Protein AF-A0A8T3Z8G5-F1 (afdb_monomer_lite)

pLDDT: mean 70.5, std 16.07, range [39.75, 94.12]

Sequence (142 aa):
MDQEATPTKKWDFPSLYMIFLIYLVVLVLSSVYIFWLQGFGSHGFNFDIEGRDQAIDAYDVVLLVATITAFFLVSISLLAFQKHRDIKIFILSIAFFLFALNELLEIFDNFFPREYIFINHARRVFNLLILLSFVLLLIHRK

Secondary structure (DSSP, 8-state):
------------PPPHHHHHHHHHHHHHHHHHHHHHHHHHTTS------SSS--S--HHHHHHHHHHHHHHHHHHHHHHHHHHH--HHHHHHHHHHHHHHHHHHHHHHHHH-GGGHHHHHHHHHHHHHHHHHHHHHHHH---

Structure (mmCIF, N/CA/C/O backbone):
data_AF-A0A8T3Z8G5-F1
#
_entry.id   AF-A0A8T3Z8G5-F1
#
loop_
_atom_site.group_PDB
_atom_site.id
_atom_site.type_symbol
_atom_site.label_atom_id
_atom_site.label_alt_id
_atom_site.label_comp_id
_atom_site.label_asym_id
_atom_site.label_entity_id
_atom_site.label_seq_id
_atom_site.pdbx_PDB_ins_code
_atom_site.Cartn_x
_atom_site.Cartn_y
_atom_site.Cartn_z
_atom_site.occupancy
_atom_site.B_iso_or_equiv
_atom_site.auth_seq_id
_atom_site.auth_comp_id
_atom_site.auth_asym_id
_atom_site.auth_atom_id
_atom_site.pdbx_PDB_model_num
ATOM 1 N N . MET A 1 1 ? -53.791 0.271 13.376 1.00 57.28 1 MET A N 1
ATOM 2 C CA . MET A 1 1 ? -52.928 0.691 12.250 1.00 57.28 1 MET A CA 1
ATOM 3 C C . MET A 1 1 ? -51.562 0.156 12.595 1.00 57.28 1 MET A C 1
ATOM 5 O O . MET A 1 1 ? -50.810 0.827 13.290 1.00 57.28 1 MET A O 1
ATOM 9 N N . ASP A 1 2 ? -51.317 -1.091 12.213 1.00 54.91 2 ASP A N 1
ATOM 10 C CA . ASP A 1 2 ? -50.133 -1.828 12.637 1.00 54.91 2 ASP A CA 1
ATOM 11 C C . ASP A 1 2 ? -49.068 -1.640 11.562 1.00 54.91 2 ASP A C 1
ATOM 13 O O . ASP A 1 2 ? -49.265 -1.998 10.402 1.00 54.91 2 ASP A O 1
ATOM 17 N N . GLN A 1 3 ? -47.980 -0.965 11.929 1.00 61.06 3 GLN A N 1
ATOM 18 C CA . GLN A 1 3 ? -46.846 -0.745 11.043 1.00 61.06 3 GLN A CA 1
ATOM 19 C C . GLN A 1 3 ? -46.019 -2.032 10.981 1.00 61.06 3 GLN A C 1
ATOM 21 O O . GLN A 1 3 ? -45.350 -2.398 11.948 1.00 61.06 3 GLN A O 1
ATOM 26 N N . GLU A 1 4 ? -46.075 -2.714 9.836 1.00 60.97 4 GLU A N 1
ATOM 27 C CA . GLU A 1 4 ? -45.160 -3.798 9.485 1.00 60.97 4 GLU A CA 1
ATOM 28 C C . GLU A 1 4 ? -43.716 -3.279 9.497 1.00 60.97 4 GLU A C 1
ATOM 30 O O . GLU A 1 4 ? -43.311 -2.449 8.681 1.00 60.97 4 GLU A O 1
ATOM 35 N N . ALA A 1 5 ? -42.926 -3.768 10.451 1.00 66.81 5 ALA A N 1
ATOM 36 C CA . ALA A 1 5 ? -41.500 -3.502 10.513 1.00 66.81 5 ALA A CA 1
ATOM 37 C C . ALA A 1 5 ? -40.786 -4.246 9.373 1.00 66.81 5 ALA A C 1
ATOM 39 O O . ALA A 1 5 ? -40.704 -5.474 9.362 1.00 66.81 5 ALA A O 1
ATOM 40 N N . THR A 1 6 ? -40.242 -3.501 8.413 1.00 68.56 6 THR A N 1
ATOM 41 C CA . THR A 1 6 ? -39.414 -4.050 7.331 1.00 68.56 6 THR A CA 1
ATOM 42 C C . THR A 1 6 ? -38.112 -4.652 7.880 1.00 68.56 6 THR A C 1
ATOM 44 O O . THR A 1 6 ? -37.423 -3.980 8.656 1.00 68.56 6 THR A O 1
ATOM 47 N N . PRO A 1 7 ? -37.715 -5.870 7.464 1.00 66.56 7 PRO A N 1
ATOM 48 C CA . PRO A 1 7 ? -36.503 -6.513 7.955 1.00 66.56 7 PRO A CA 1
ATOM 49 C C . PRO A 1 7 ? -35.257 -5.774 7.458 1.00 66.56 7 PRO A C 1
ATOM 51 O O . PRO A 1 7 ? -35.031 -5.602 6.259 1.00 66.56 7 PRO A O 1
ATOM 54 N N . THR A 1 8 ? -34.415 -5.347 8.397 1.00 66.62 8 THR A N 1
ATOM 55 C CA . THR A 1 8 ? -33.110 -4.763 8.101 1.00 66.62 8 THR A CA 1
ATOM 56 C C . THR A 1 8 ? -32.209 -5.845 7.508 1.00 66.62 8 THR A C 1
ATOM 58 O O . THR A 1 8 ? -31.859 -6.828 8.161 1.00 66.62 8 THR A O 1
ATOM 61 N N . LYS A 1 9 ? -31.856 -5.689 6.227 1.00 60.72 9 LYS A N 1
ATOM 62 C CA . LYS A 1 9 ? -30.960 -6.595 5.499 1.00 60.72 9 LYS A CA 1
ATOM 63 C C . LYS A 1 9 ? -29.615 -6.655 6.229 1.00 60.72 9 LYS A C 1
ATOM 65 O O . LYS A 1 9 ? -28.813 -5.724 6.149 1.00 60.72 9 LYS A O 1
ATOM 70 N N . LYS A 1 10 ? -29.393 -7.735 6.981 1.00 51.78 10 LYS A N 1
ATOM 71 C CA . LYS A 1 10 ? -28.137 -8.011 7.679 1.00 51.78 10 LYS A CA 1
ATOM 72 C C . LYS A 1 10 ? -27.066 -8.212 6.611 1.00 51.78 10 LYS A C 1
ATOM 74 O O . LYS A 1 10 ? -27.120 -9.159 5.835 1.00 51.78 10 LYS A O 1
ATOM 79 N N . TRP A 1 11 ? -26.146 -7.261 6.511 1.00 51.22 11 TRP A N 1
ATOM 80 C CA . TRP A 1 11 ? -24.972 -7.400 5.661 1.00 51.22 11 TRP A CA 1
ATOM 81 C C . TRP A 1 11 ? -24.061 -8.445 6.296 1.00 51.22 11 TRP A C 1
ATOM 83 O O . TRP A 1 11 ? -23.329 -8.124 7.239 1.00 51.22 11 TRP A O 1
ATOM 93 N N . ASP A 1 12 ? -24.154 -9.681 5.807 1.00 62.31 12 ASP A N 1
ATOM 94 C CA . ASP A 1 12 ? -23.226 -10.748 6.154 1.00 62.31 12 ASP A CA 1
ATOM 95 C C . ASP A 1 12 ? -21.838 -10.330 5.687 1.00 62.31 12 ASP A C 1
ATOM 97 O O . ASP A 1 12 ? -21.557 -10.173 4.498 1.00 62.31 12 ASP A O 1
ATOM 101 N N . PHE A 1 13 ? -20.981 -10.055 6.662 1.00 50.31 13 PHE A N 1
ATOM 102 C CA . PHE A 1 13 ? -19.584 -9.811 6.383 1.00 50.31 13 PHE A CA 1
ATOM 103 C C . PHE A 1 13 ? -18.969 -11.082 5.790 1.00 50.31 13 PHE A C 1
ATOM 105 O O . PHE A 1 13 ? -19.253 -12.174 6.292 1.00 50.31 13 PHE A O 1
ATOM 112 N N . PRO A 1 14 ? -18.110 -10.964 4.764 1.00 57.47 14 PRO A N 1
ATOM 113 C CA . PRO A 1 14 ? -17.368 -12.109 4.262 1.00 57.47 14 PRO A CA 1
ATOM 114 C C . PRO A 1 14 ? -16.587 -12.739 5.418 1.00 57.47 14 PRO A C 1
ATOM 116 O O . PRO A 1 14 ? -15.952 -12.038 6.211 1.00 57.47 14 PRO A O 1
ATOM 119 N N . SER A 1 15 ? -16.676 -14.064 5.546 1.00 66.44 15 SER A N 1
ATOM 120 C CA . SER A 1 15 ? -15.984 -14.787 6.611 1.00 66.44 15 SER A CA 1
ATOM 121 C C . SER A 1 15 ? -14.473 -14.554 6.505 1.00 66.44 15 SER A C 1
ATOM 123 O O . SER A 1 15 ? -13.938 -14.354 5.414 1.00 66.44 15 SER A O 1
ATOM 125 N N . LEU A 1 16 ? -13.757 -14.593 7.633 1.00 50.47 16 LEU A N 1
ATOM 126 C CA . LEU A 1 16 ? -12.298 -14.410 7.663 1.00 50.47 16 LEU A CA 1
ATOM 127 C C . LEU A 1 16 ? -11.578 -15.388 6.709 1.00 50.47 16 LEU A C 1
ATOM 129 O O . LEU A 1 16 ? -10.600 -15.026 6.060 1.00 50.47 16 LEU A O 1
ATOM 133 N N . TYR A 1 17 ? -12.140 -16.588 6.540 1.00 55.25 17 TYR A N 1
ATOM 134 C CA . TYR A 1 17 ? -11.717 -17.581 5.551 1.00 55.25 17 TYR A CA 1
ATOM 135 C C . TYR A 1 17 ? -11.892 -17.116 4.102 1.00 55.25 17 TYR A C 1
ATOM 137 O O . TYR A 1 17 ? -11.036 -17.392 3.270 1.00 55.25 17 TYR A O 1
ATOM 145 N N . MET A 1 18 ? -12.969 -16.394 3.792 1.00 53.97 18 MET A N 1
ATOM 146 C CA . MET A 1 18 ? -13.223 -15.837 2.463 1.00 53.97 18 MET A CA 1
ATOM 147 C C . MET A 1 18 ? -12.207 -14.743 2.122 1.00 53.97 18 MET A C 1
ATOM 149 O O . MET A 1 18 ? -11.686 -14.714 1.013 1.00 53.97 18 MET A O 1
ATOM 153 N N . ILE A 1 19 ? -11.867 -13.893 3.096 1.00 51.09 19 ILE A N 1
ATOM 154 C CA . ILE A 1 19 ? -10.820 -12.874 2.944 1.00 51.09 19 ILE A CA 1
ATOM 155 C C . ILE A 1 19 ? -9.466 -13.552 2.697 1.00 51.09 19 ILE A C 1
ATOM 157 O O . ILE A 1 19 ? -8.788 -13.223 1.729 1.00 51.09 19 ILE A O 1
ATOM 161 N N . PHE A 1 20 ? -9.099 -14.544 3.514 1.00 52.28 20 PHE A N 1
ATOM 162 C CA . PHE A 1 20 ? -7.866 -15.316 3.333 1.00 52.28 20 PHE A CA 1
ATOM 163 C C . PHE A 1 20 ? -7.802 -16.019 1.967 1.00 52.28 20 PHE A C 1
ATOM 165 O O . PHE A 1 20 ? -6.764 -16.004 1.312 1.00 52.28 20 PHE A O 1
ATOM 172 N N . LEU A 1 21 ? -8.919 -16.587 1.506 1.00 61.47 21 LEU A N 1
ATOM 173 C CA . LEU A 1 21 ? -9.016 -17.241 0.203 1.00 61.47 21 LEU A CA 1
ATOM 174 C C . LEU A 1 21 ? -8.819 -16.247 -0.946 1.00 61.47 21 LEU A C 1
ATOM 176 O O . LEU A 1 21 ? -8.110 -16.562 -1.895 1.00 61.47 21 LEU A O 1
ATOM 180 N N . ILE A 1 22 ? -9.371 -15.035 -0.839 1.00 57.91 22 ILE A N 1
ATOM 181 C CA . ILE A 1 22 ? -9.132 -13.961 -1.813 1.00 57.91 22 ILE A CA 1
ATOM 182 C C . ILE A 1 22 ? -7.638 -13.612 -1.864 1.00 57.91 22 ILE A C 1
ATOM 184 O O . ILE A 1 22 ? -7.074 -13.557 -2.954 1.00 57.91 22 ILE A O 1
ATOM 188 N N . TYR A 1 23 ? -6.973 -13.456 -0.712 1.00 48.81 23 TYR A N 1
ATOM 189 C CA . TYR A 1 23 ? -5.524 -13.214 -0.671 1.00 48.81 23 TYR A CA 1
ATOM 190 C C . TYR A 1 23 ? -4.727 -14.342 -1.317 1.00 48.81 23 TYR A C 1
ATOM 192 O O . TYR A 1 23 ? -3.830 -14.076 -2.112 1.00 48.81 23 TYR A O 1
ATOM 200 N N . LEU A 1 24 ? -5.066 -15.592 -1.006 1.00 57.50 24 LEU A N 1
ATOM 201 C CA . LEU A 1 24 ? -4.382 -16.760 -1.548 1.00 57.50 24 LEU A CA 1
ATOM 202 C C . LEU A 1 24 ? -4.553 -16.861 -3.070 1.00 57.50 24 LEU A C 1
ATOM 204 O O . LEU A 1 24 ? -3.584 -17.126 -3.774 1.00 57.50 24 LEU A O 1
ATOM 208 N N . VAL A 1 25 ? -5.754 -16.583 -3.586 1.00 67.94 25 VAL A N 1
ATOM 209 C CA . VAL A 1 25 ? -6.029 -16.539 -5.030 1.00 67.94 25 VAL A CA 1
ATOM 210 C C . VAL A 1 25 ? -5.201 -15.451 -5.708 1.00 67.94 25 VAL A C 1
ATOM 212 O O . VAL A 1 25 ? -4.568 -15.724 -6.724 1.00 67.94 25 VAL A O 1
ATOM 215 N N . VAL A 1 26 ? -5.147 -14.244 -5.140 1.00 56.78 26 VAL A N 1
ATOM 216 C CA . VAL A 1 26 ? -4.337 -13.145 -5.690 1.00 56.78 26 VAL A CA 1
ATOM 217 C C . VAL A 1 26 ? -2.849 -13.506 -5.695 1.00 56.78 26 VAL A C 1
ATOM 219 O O . VAL A 1 26 ? -2.171 -13.274 -6.692 1.00 56.78 26 VAL A O 1
ATOM 222 N N . LEU A 1 27 ? -2.343 -14.126 -4.626 1.00 48.44 27 LEU A N 1
ATOM 223 C CA . LEU A 1 27 ? -0.945 -14.556 -4.528 1.00 48.44 27 LEU A CA 1
ATOM 224 C C . LEU A 1 27 ? -0.602 -15.603 -5.594 1.00 48.44 27 LEU A C 1
ATOM 226 O O . LEU A 1 27 ? 0.396 -15.464 -6.297 1.00 48.44 27 LEU A O 1
ATOM 230 N N . VAL A 1 28 ? -1.461 -16.612 -5.762 1.00 67.62 28 VAL A N 1
ATOM 231 C CA . VAL A 1 28 ? -1.284 -17.665 -6.770 1.00 67.62 28 VAL A CA 1
ATOM 232 C C . VAL A 1 28 ? -1.358 -17.094 -8.183 1.00 67.62 28 VAL A C 1
ATOM 234 O O . VAL A 1 28 ? -0.509 -17.427 -9.004 1.00 67.62 28 VAL A O 1
ATOM 237 N N . LEU A 1 29 ? -2.319 -16.212 -8.476 1.00 58.38 29 LEU A N 1
ATOM 238 C CA . LEU A 1 29 ? -2.435 -15.573 -9.791 1.00 58.38 29 LEU A CA 1
ATOM 239 C C . LEU A 1 29 ? -1.201 -14.728 -10.119 1.00 58.38 29 LEU A C 1
ATOM 241 O O . LEU A 1 29 ? -0.672 -14.836 -11.223 1.00 58.38 29 LEU A O 1
ATOM 245 N N . SER A 1 30 ? -0.697 -13.960 -9.151 1.00 47.59 30 SER A N 1
ATOM 246 C CA . SER A 1 30 ? 0.539 -13.188 -9.303 1.00 47.59 30 SER A CA 1
ATOM 247 C C . SER A 1 30 ? 1.751 -14.093 -9.535 1.00 47.59 30 SER A C 1
ATOM 249 O O . SER A 1 30 ? 2.547 -13.830 -10.432 1.00 47.59 30 SER A O 1
ATOM 251 N N . SER A 1 31 ? 1.882 -15.200 -8.797 1.00 51.69 31 SER A N 1
ATOM 252 C CA . SER A 1 31 ? 2.963 -16.170 -9.015 1.00 51.69 31 SER A CA 1
ATOM 253 C C . SER A 1 31 ? 2.876 -16.849 -10.383 1.00 51.69 31 SER A C 1
ATOM 255 O O . SER A 1 31 ? 3.888 -16.945 -11.072 1.00 51.69 31 SER A O 1
ATOM 257 N N . VAL A 1 32 ? 1.686 -17.287 -10.808 1.00 67.44 32 VAL A N 1
ATOM 258 C CA . VAL A 1 32 ? 1.467 -17.890 -12.135 1.00 67.44 32 VAL A CA 1
ATOM 259 C C . VAL A 1 32 ? 1.811 -16.896 -13.238 1.00 67.44 32 VAL A C 1
ATOM 261 O O . VAL A 1 32 ? 2.478 -17.264 -14.199 1.00 67.44 32 VAL A O 1
ATOM 264 N N . TYR A 1 33 ? 1.414 -15.635 -13.082 1.00 58.81 33 TYR A N 1
ATOM 265 C CA . TYR A 1 33 ? 1.733 -14.572 -14.026 1.00 58.81 33 TYR A CA 1
ATOM 266 C C . TYR A 1 33 ? 3.248 -14.333 -14.143 1.00 58.81 33 TYR A C 1
ATOM 268 O O . TYR A 1 33 ? 3.771 -14.289 -15.255 1.00 58.81 33 TYR A O 1
ATOM 276 N N . ILE A 1 34 ? 3.974 -14.271 -13.019 1.00 53.41 34 ILE A N 1
ATOM 277 C CA . ILE A 1 34 ? 5.442 -14.129 -13.004 1.00 53.41 34 ILE A CA 1
ATOM 278 C C . ILE A 1 34 ? 6.118 -15.323 -13.693 1.00 53.41 34 ILE A C 1
ATOM 280 O O . ILE A 1 34 ? 6.997 -15.135 -14.533 1.00 53.41 34 ILE A O 1
ATOM 284 N N . PHE A 1 35 ? 5.684 -16.550 -13.392 1.00 58.38 35 PHE A N 1
ATOM 285 C CA . PHE A 1 35 ? 6.206 -17.759 -14.037 1.00 58.38 35 PHE A CA 1
ATOM 286 C C . PHE A 1 35 ? 5.911 -17.796 -15.540 1.00 58.38 35 PHE A C 1
ATOM 288 O O . PHE A 1 35 ? 6.749 -18.236 -16.324 1.00 58.38 35 PHE A O 1
ATOM 295 N N . TRP A 1 36 ? 4.734 -17.326 -15.954 1.00 60.47 36 TRP A N 1
ATOM 296 C CA . TRP A 1 36 ? 4.347 -17.260 -17.359 1.00 60.47 36 TRP A CA 1
ATOM 297 C C . TRP A 1 36 ? 5.183 -16.225 -18.122 1.00 60.47 36 TRP A C 1
ATOM 299 O O . TRP A 1 36 ? 5.698 -16.530 -19.197 1.00 60.47 36 TRP A O 1
ATOM 309 N N . LEU A 1 37 ? 5.420 -15.048 -17.533 1.00 52.62 37 LEU A N 1
ATOM 310 C CA . LEU A 1 37 ? 6.333 -14.048 -18.092 1.00 52.62 37 LEU A CA 1
ATOM 311 C C . LEU A 1 37 ? 7.766 -14.577 -18.224 1.00 52.62 37 LEU A C 1
ATOM 313 O O . LEU A 1 37 ? 8.386 -14.397 -19.268 1.00 52.62 37 LEU A O 1
ATOM 317 N N . GLN A 1 38 ? 8.281 -15.280 -17.214 1.00 49.94 38 GLN A N 1
ATOM 318 C CA . GLN A 1 38 ? 9.619 -15.882 -17.273 1.00 49.94 38 GLN A CA 1
ATOM 319 C C . GLN A 1 38 ? 9.710 -17.028 -18.295 1.00 49.94 38 GLN A C 1
ATOM 321 O O . GLN A 1 38 ? 10.746 -17.198 -18.933 1.00 49.94 38 GLN A O 1
ATOM 326 N N . GLY A 1 39 ? 8.633 -17.799 -18.477 1.00 47.44 39 GLY A N 1
ATOM 327 C CA . GLY A 1 39 ? 8.584 -18.932 -19.406 1.00 47.44 39 GLY A CA 1
ATOM 328 C C . GLY A 1 39 ? 8.476 -18.540 -20.884 1.00 47.44 39 GLY A C 1
ATOM 329 O O . GLY A 1 39 ? 8.986 -19.263 -21.737 1.00 47.44 39 GLY A O 1
ATOM 330 N N . PHE A 1 40 ? 7.853 -17.399 -21.195 1.00 50.75 40 PHE A N 1
ATOM 331 C CA . PHE A 1 40 ? 7.709 -16.889 -22.568 1.00 50.75 40 PHE A CA 1
ATOM 332 C C . PHE A 1 40 ? 8.674 -15.737 -22.910 1.00 50.75 40 PHE A C 1
ATOM 334 O O . PHE A 1 40 ? 8.891 -15.449 -24.085 1.00 50.75 40 PHE A O 1
ATOM 341 N N . GLY A 1 41 ? 9.308 -15.113 -21.913 1.00 43.16 41 GLY A N 1
ATOM 342 C CA . GLY A 1 41 ? 10.187 -13.947 -22.053 1.00 43.16 41 GLY A CA 1
ATOM 343 C C . GLY A 1 41 ? 11.596 -14.209 -22.600 1.00 43.16 41 GLY A C 1
ATOM 344 O O . GLY A 1 41 ? 12.454 -13.341 -22.477 1.00 43.16 41 GLY A O 1
ATOM 345 N N . SER A 1 42 ? 11.873 -15.361 -23.229 1.00 41.75 42 SER A N 1
ATOM 346 C CA . SER A 1 42 ? 13.185 -15.603 -23.864 1.00 41.75 42 SER A CA 1
ATOM 347 C C . SER A 1 42 ? 13.416 -14.764 -25.135 1.00 41.75 42 SER A C 1
ATOM 349 O O . SER A 1 42 ? 14.489 -14.847 -25.730 1.00 41.75 42 SER A O 1
ATOM 351 N N . HIS A 1 43 ? 12.423 -13.986 -25.571 1.00 44.16 43 HIS A N 1
ATOM 352 C CA . HIS A 1 43 ? 12.536 -13.006 -26.648 1.00 44.16 43 HIS A CA 1
ATOM 353 C C . HIS A 1 43 ? 11.980 -11.682 -26.115 1.00 44.16 43 HIS A C 1
ATOM 355 O O . HIS A 1 43 ? 10.771 -11.464 -26.109 1.00 44.16 43 HIS A O 1
ATOM 361 N N . GLY A 1 44 ? 12.876 -10.854 -25.574 1.00 42.97 44 GLY A N 1
ATOM 362 C CA . GLY A 1 44 ? 12.544 -9.606 -24.892 1.00 42.97 44 GLY A CA 1
ATOM 363 C C . GLY A 1 44 ? 11.660 -8.685 -25.731 1.00 42.97 44 GLY A C 1
ATOM 364 O O . GLY A 1 44 ? 11.960 -8.393 -26.890 1.00 42.97 44 GLY A O 1
ATOM 365 N N . PHE A 1 45 ? 10.576 -8.206 -25.124 1.00 43.06 45 PHE A N 1
ATOM 366 C CA . PHE A 1 45 ? 9.821 -7.067 -25.630 1.00 43.06 45 PHE A CA 1
ATOM 367 C C . PHE A 1 45 ? 10.667 -5.798 -25.444 1.00 43.06 45 PHE A C 1
ATOM 369 O O . PHE A 1 45 ? 10.555 -5.113 -24.432 1.00 43.06 45 PHE A O 1
ATOM 376 N N . ASN A 1 46 ? 11.529 -5.500 -26.419 1.00 40.00 46 ASN A N 1
ATOM 377 C CA . ASN A 1 46 ? 12.153 -4.184 -26.564 1.00 40.00 46 ASN A CA 1
ATOM 378 C C . ASN A 1 46 ? 11.132 -3.235 -27.205 1.00 40.00 46 ASN A C 1
ATOM 380 O O . ASN A 1 46 ? 10.921 -3.272 -28.417 1.00 40.00 46 ASN A O 1
ATOM 384 N N . PHE A 1 47 ? 10.481 -2.407 -26.391 1.00 42.03 47 PHE A N 1
ATOM 385 C CA . PHE A 1 47 ? 9.736 -1.242 -26.864 1.00 42.03 47 PHE A CA 1
ATOM 386 C C . PHE A 1 47 ? 10.613 0.000 -26.674 1.00 42.03 47 PHE A C 1
ATOM 388 O O . PHE A 1 47 ? 10.803 0.428 -25.545 1.00 42.03 47 PHE A O 1
ATOM 395 N N . ASP A 1 48 ? 11.137 0.564 -27.768 1.00 39.75 48 ASP A N 1
ATOM 396 C CA . ASP A 1 48 ? 11.949 1.792 -27.761 1.00 39.75 48 ASP A CA 1
ATOM 397 C C . ASP A 1 48 ? 11.072 3.057 -27.557 1.00 39.75 48 ASP A C 1
ATOM 399 O O . ASP A 1 48 ? 10.494 3.594 -28.503 1.00 39.75 48 ASP A O 1
ATOM 403 N N . ILE A 1 49 ? 10.969 3.545 -26.318 1.00 46.78 49 ILE A N 1
ATOM 404 C CA . ILE A 1 49 ? 10.534 4.882 -25.874 1.00 46.78 49 ILE A CA 1
ATOM 405 C C . ILE A 1 49 ? 11.511 5.424 -24.802 1.00 46.78 49 ILE A C 1
ATOM 407 O O . ILE A 1 49 ? 11.308 5.191 -23.616 1.00 46.78 49 ILE A O 1
ATOM 411 N N . GLU A 1 50 ? 12.556 6.149 -25.227 1.00 44.78 50 GLU A N 1
ATOM 412 C CA . GLU A 1 50 ? 13.621 6.889 -24.488 1.00 44.78 50 GLU A CA 1
ATOM 413 C C . GLU A 1 50 ? 13.426 7.238 -22.972 1.00 44.78 50 GLU A C 1
ATOM 415 O O . GLU A 1 50 ? 13.451 8.397 -22.559 1.00 44.78 50 GLU A O 1
ATOM 420 N N . GLY A 1 51 ? 13.321 6.226 -22.106 1.00 46.03 51 GLY A N 1
ATOM 421 C CA . GLY A 1 51 ? 13.512 6.242 -20.646 1.00 46.03 51 GLY A CA 1
ATOM 422 C C . GLY A 1 51 ? 14.573 5.216 -20.207 1.00 46.03 51 GLY A C 1
ATOM 423 O O . GLY A 1 51 ? 14.966 4.366 -21.000 1.00 46.03 51 GLY A O 1
ATOM 424 N N . ARG A 1 52 ? 15.095 5.312 -18.977 1.00 53.53 52 ARG A N 1
ATOM 425 C CA . ARG A 1 52 ? 16.327 4.622 -18.522 1.00 53.53 52 ARG A CA 1
ATOM 426 C C . ARG A 1 52 ? 16.248 3.082 -18.476 1.00 53.53 52 ARG A C 1
ATOM 428 O O . ARG A 1 52 ? 17.299 2.468 -18.568 1.00 53.53 52 ARG A O 1
ATOM 435 N N . ASP A 1 53 ? 15.048 2.509 -18.424 1.00 53.31 53 ASP A N 1
ATOM 436 C CA . ASP A 1 53 ? 14.726 1.093 -18.635 1.00 53.31 53 ASP A CA 1
ATOM 437 C C . ASP A 1 53 ? 13.325 1.050 -19.279 1.00 53.31 53 ASP A C 1
ATOM 439 O O . ASP A 1 53 ? 12.411 1.721 -18.803 1.00 53.31 53 ASP A O 1
ATOM 443 N N . GLN A 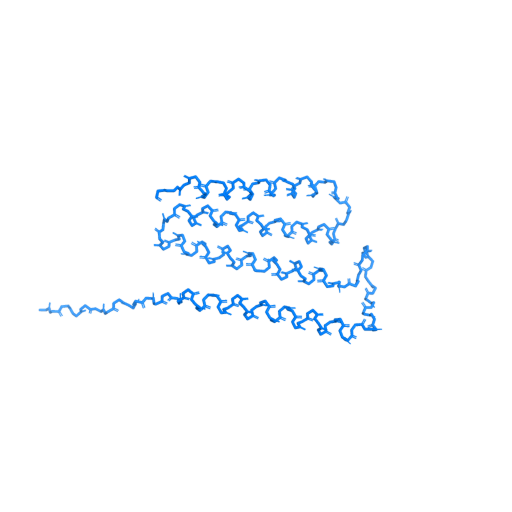1 54 ? 13.153 0.364 -20.414 1.00 49.09 54 GLN A N 1
ATOM 444 C CA . GLN A 1 54 ? 11.884 0.369 -21.182 1.00 49.09 54 GLN A CA 1
ATOM 445 C C . GLN A 1 54 ? 11.312 -1.021 -21.439 1.00 49.09 54 GLN A C 1
ATOM 447 O O . GLN A 1 54 ? 10.269 -1.169 -22.078 1.00 49.09 54 GLN A O 1
ATOM 452 N N . ALA A 1 55 ? 11.980 -2.052 -20.935 1.00 57.44 55 ALA A N 1
ATOM 453 C CA . ALA A 1 55 ? 11.333 -3.333 -20.759 1.00 57.44 55 ALA A CA 1
ATOM 454 C C . ALA A 1 55 ? 10.578 -3.242 -19.432 1.00 57.44 55 ALA A C 1
ATOM 456 O O . ALA A 1 55 ? 11.205 -2.999 -18.406 1.00 57.44 55 ALA A O 1
ATOM 457 N N . ILE A 1 56 ? 9.253 -3.422 -19.459 1.00 61.34 56 ILE A N 1
ATOM 458 C CA . ILE A 1 56 ? 8.488 -3.680 -18.235 1.00 61.34 56 ILE A CA 1
ATOM 459 C C . ILE A 1 56 ? 9.095 -4.942 -17.624 1.00 61.34 56 ILE A C 1
ATOM 461 O O . ILE A 1 56 ? 8.901 -6.040 -18.155 1.00 61.34 56 ILE A O 1
ATOM 465 N N . ASP A 1 57 ? 9.864 -4.779 -16.555 1.00 72.31 57 ASP A N 1
ATOM 466 C CA . ASP A 1 57 ? 10.484 -5.902 -15.869 1.00 72.31 57 ASP A CA 1
ATOM 467 C C . ASP A 1 57 ? 9.465 -6.533 -14.908 1.00 72.31 57 ASP A C 1
ATOM 469 O O . ASP A 1 57 ? 8.460 -5.933 -14.512 1.00 72.31 57 ASP A O 1
ATOM 473 N N . ALA A 1 58 ? 9.718 -7.772 -14.495 1.00 76.12 58 ALA A N 1
ATOM 474 C CA . ALA A 1 58 ? 8.945 -8.447 -13.465 1.00 76.12 58 ALA A CA 1
ATOM 475 C C . ALA A 1 58 ? 8.835 -7.595 -12.187 1.00 76.12 58 ALA A C 1
ATOM 477 O O . ALA A 1 58 ? 7.802 -7.634 -11.516 1.00 76.12 58 ALA A O 1
ATOM 478 N N . TYR A 1 59 ? 9.863 -6.800 -11.877 1.00 78.81 59 TYR A N 1
ATOM 479 C CA . TYR A 1 59 ? 9.850 -5.844 -10.773 1.00 78.81 59 TYR A CA 1
ATOM 480 C C . TYR A 1 59 ? 8.740 -4.790 -10.914 1.00 78.81 59 TYR A C 1
ATOM 482 O O . TYR A 1 59 ? 7.981 -4.595 -9.966 1.00 78.81 59 TYR A O 1
ATOM 490 N N . ASP A 1 60 ? 8.561 -4.195 -12.096 1.00 76.75 60 ASP A N 1
ATOM 491 C CA . ASP A 1 60 ? 7.537 -3.170 -12.340 1.00 76.75 60 ASP A CA 1
ATOM 492 C C . ASP A 1 60 ? 6.127 -3.731 -12.174 1.00 76.75 60 ASP A C 1
ATOM 494 O O . ASP A 1 60 ? 5.236 -3.079 -11.625 1.00 76.75 60 ASP A O 1
ATOM 498 N N . VAL A 1 61 ? 5.917 -4.975 -12.615 1.00 79.94 61 VAL A N 1
ATOM 499 C CA . VAL A 1 61 ? 4.624 -5.642 -12.442 1.00 79.94 61 VAL A CA 1
ATOM 500 C C . VAL A 1 61 ? 4.361 -5.934 -10.969 1.00 79.94 61 VAL A C 1
ATOM 502 O O . VAL A 1 61 ? 3.257 -5.681 -10.485 1.00 79.94 61 VAL A O 1
ATOM 505 N N . VAL A 1 62 ? 5.356 -6.438 -10.235 1.00 83.94 62 VAL A N 1
ATOM 506 C CA . VAL A 1 62 ? 5.225 -6.674 -8.790 1.00 83.94 62 VAL A CA 1
ATOM 507 C C . VAL A 1 62 ? 4.922 -5.368 -8.061 1.00 83.94 62 VAL A C 1
ATOM 509 O O . VAL A 1 62 ? 4.015 -5.347 -7.231 1.00 83.94 62 VAL A O 1
ATOM 512 N N . LEU A 1 63 ? 5.606 -4.280 -8.412 1.00 84.88 63 LEU A N 1
ATOM 513 C CA . LEU A 1 63 ? 5.396 -2.948 -7.852 1.00 84.88 63 LEU A CA 1
ATOM 514 C C . LEU A 1 63 ? 3.970 -2.434 -8.111 1.00 84.88 63 LEU A C 1
ATOM 516 O O . LEU A 1 63 ? 3.288 -1.945 -7.206 1.00 84.88 63 LEU A O 1
ATOM 520 N N . LEU A 1 64 ? 3.466 -2.609 -9.333 1.00 83.50 64 LEU A N 1
ATOM 521 C CA . LEU A 1 64 ? 2.106 -2.224 -9.707 1.00 83.50 64 LEU A CA 1
ATOM 522 C C . LEU A 1 64 ? 1.062 -3.067 -8.951 1.00 83.50 64 LEU A C 1
ATOM 524 O O . LEU A 1 64 ? 0.109 -2.523 -8.387 1.00 83.50 64 LEU A O 1
ATOM 528 N N . VAL A 1 65 ? 1.262 -4.386 -8.857 1.00 84.38 65 VAL A N 1
ATOM 529 C CA . VAL A 1 65 ? 0.385 -5.295 -8.097 1.00 84.38 65 VAL A CA 1
ATOM 530 C C . VAL A 1 65 ? 0.402 -4.971 -6.601 1.00 84.38 65 VAL A C 1
ATOM 532 O O . VAL A 1 65 ? -0.662 -4.944 -5.972 1.00 84.38 65 VAL A O 1
ATOM 535 N N . ALA A 1 66 ? 1.573 -4.691 -6.025 1.00 88.38 66 ALA A N 1
ATOM 536 C CA . ALA A 1 66 ? 1.723 -4.281 -4.631 1.00 88.38 66 ALA A CA 1
ATOM 537 C C . ALA A 1 66 ? 0.969 -2.972 -4.365 1.00 88.38 66 ALA A C 1
ATOM 539 O O . ALA A 1 66 ? 0.193 -2.893 -3.411 1.00 88.38 66 ALA A O 1
ATOM 540 N N . THR A 1 67 ? 1.096 -1.998 -5.269 1.00 87.25 67 THR A N 1
ATOM 541 C CA . THR A 1 67 ? 0.389 -0.713 -5.201 1.00 87.25 67 THR A CA 1
ATOM 542 C C . THR A 1 67 ? -1.130 -0.901 -5.243 1.00 87.25 67 THR A C 1
ATOM 544 O O . THR A 1 67 ? -1.842 -0.394 -4.374 1.00 87.25 67 THR A O 1
ATOM 547 N N . ILE A 1 68 ? -1.652 -1.678 -6.202 1.00 87.12 68 ILE A N 1
ATOM 548 C CA . ILE A 1 68 ? -3.094 -1.976 -6.298 1.00 87.12 68 ILE A CA 1
ATOM 549 C C . ILE A 1 68 ? -3.588 -2.660 -5.020 1.00 87.12 68 ILE A C 1
ATOM 551 O O . ILE A 1 68 ? -4.621 -2.280 -4.462 1.00 87.12 68 ILE A O 1
ATOM 555 N N . THR A 1 69 ? -2.840 -3.650 -4.534 1.00 89.94 69 THR A N 1
ATOM 556 C CA . THR A 1 69 ? -3.182 -4.394 -3.316 1.00 89.94 69 THR A CA 1
ATOM 557 C C . THR A 1 69 ? -3.206 -3.471 -2.098 1.00 89.94 69 THR A C 1
ATOM 559 O O . THR A 1 69 ? -4.121 -3.557 -1.278 1.00 89.94 69 THR A O 1
ATOM 562 N N . ALA A 1 70 ? -2.256 -2.539 -2.003 1.00 90.06 70 ALA A N 1
ATOM 563 C CA . ALA A 1 70 ? -2.202 -1.543 -0.943 1.00 90.06 70 ALA A CA 1
ATOM 564 C C . ALA A 1 70 ? -3.435 -0.625 -0.957 1.00 90.06 70 ALA A C 1
ATOM 566 O O . ALA A 1 70 ? -4.093 -0.470 0.071 1.00 90.06 70 ALA A O 1
ATOM 567 N N . PHE A 1 71 ? -3.828 -0.081 -2.113 1.00 86.94 71 PHE A N 1
ATOM 568 C CA . PHE A 1 71 ? -5.041 0.745 -2.226 1.00 86.94 71 PHE A CA 1
ATOM 569 C C . PHE A 1 71 ? -6.330 -0.030 -1.926 1.00 86.94 71 PHE A C 1
ATOM 571 O O . PHE A 1 71 ? -7.270 0.505 -1.324 1.00 86.94 71 PHE A O 1
ATOM 578 N N . PHE A 1 72 ? -6.381 -1.306 -2.302 1.00 90.75 72 PHE A N 1
ATOM 579 C CA . PHE A 1 72 ? -7.497 -2.178 -1.955 1.00 90.75 72 PHE A CA 1
ATOM 580 C C . PHE A 1 72 ? -7.594 -2.393 -0.436 1.00 90.75 72 PHE A C 1
ATOM 582 O O . PHE A 1 72 ? -8.670 -2.256 0.150 1.00 90.75 72 PHE A O 1
ATOM 589 N N . LEU A 1 73 ? -6.458 -2.628 0.225 1.00 92.44 73 LEU A N 1
ATOM 590 C CA . LEU A 1 73 ? -6.344 -2.720 1.682 1.00 92.44 73 LEU A CA 1
ATOM 591 C C . LEU A 1 73 ? -6.753 -1.425 2.395 1.00 92.44 73 LEU A C 1
ATOM 593 O O . LEU A 1 73 ? -7.481 -1.473 3.392 1.00 92.44 73 LEU A O 1
ATOM 597 N N . VAL A 1 74 ? -6.354 -0.265 1.870 1.00 89.75 74 VAL A N 1
ATOM 598 C CA . VAL A 1 74 ? -6.815 1.049 2.352 1.00 89.75 74 VAL A CA 1
ATOM 599 C C . VAL A 1 74 ? -8.335 1.144 2.274 1.00 89.75 74 VAL A C 1
ATOM 601 O O . VAL A 1 74 ? -8.985 1.521 3.244 1.00 89.75 74 VAL A O 1
ATOM 604 N N . SER A 1 75 ? -8.920 0.744 1.147 1.00 89.12 75 SER A N 1
ATOM 605 C CA . SER A 1 75 ? -10.368 0.813 0.940 1.00 89.12 75 SER A CA 1
ATOM 606 C C . SER A 1 75 ? -11.126 -0.082 1.925 1.00 89.12 75 SER A C 1
ATOM 608 O O . SER A 1 75 ? -12.066 0.372 2.578 1.00 89.12 75 SER A O 1
ATOM 610 N N . ILE A 1 76 ? -10.690 -1.335 2.100 1.00 92.44 76 ILE A N 1
ATOM 611 C CA . ILE A 1 76 ? -11.305 -2.268 3.057 1.00 92.44 76 ILE A CA 1
ATOM 612 C C . ILE A 1 76 ? -11.169 -1.756 4.491 1.00 92.44 76 ILE A C 1
ATOM 614 O O . ILE A 1 76 ? -12.139 -1.784 5.250 1.00 92.44 76 ILE A O 1
ATOM 618 N N . 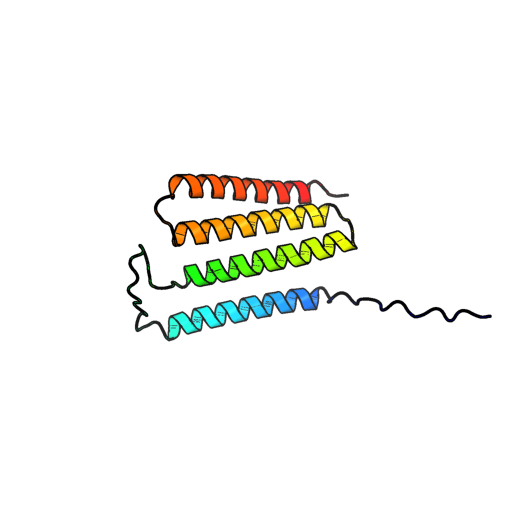SER A 1 77 ? -9.980 -1.291 4.876 1.00 90.31 77 SER A N 1
ATOM 619 C CA . SER A 1 77 ? -9.735 -0.803 6.236 1.00 90.31 77 SER A CA 1
ATOM 620 C C . SER A 1 77 ? -10.526 0.472 6.542 1.00 90.31 77 SER A C 1
ATOM 622 O O . SER A 1 77 ? -11.102 0.573 7.623 1.00 90.31 77 SER A O 1
ATOM 624 N N . LEU A 1 78 ? -10.675 1.395 5.586 1.00 86.75 78 LEU A N 1
ATOM 625 C CA . LEU A 1 78 ? -11.544 2.567 5.732 1.00 86.75 78 LEU A CA 1
ATOM 626 C C . LEU A 1 78 ? -13.022 2.183 5.873 1.00 86.75 78 LEU A C 1
ATOM 628 O O . LEU A 1 78 ? -13.705 2.703 6.757 1.00 86.75 78 LEU A O 1
ATOM 632 N N . LEU A 1 79 ? -13.520 1.249 5.056 1.00 87.44 79 LEU A N 1
ATOM 633 C CA . LEU A 1 79 ? -14.897 0.752 5.170 1.00 87.44 79 LEU A CA 1
ATOM 634 C C . LEU A 1 79 ? -15.140 0.068 6.524 1.00 87.44 79 LEU A C 1
ATOM 636 O O . LEU A 1 79 ? -16.164 0.297 7.174 1.00 87.44 79 LEU A O 1
ATOM 640 N N . ALA A 1 80 ? -14.183 -0.737 6.987 1.00 90.12 80 ALA A N 1
ATOM 641 C CA . ALA A 1 80 ? -14.238 -1.367 8.300 1.00 90.12 80 ALA A CA 1
ATOM 642 C C . ALA A 1 80 ? -14.218 -0.322 9.429 1.00 90.12 80 ALA A C 1
ATOM 644 O O . ALA A 1 80 ? -14.985 -0.441 10.389 1.00 90.12 80 ALA A O 1
ATOM 645 N N . PHE A 1 81 ? -13.412 0.735 9.292 1.00 87.12 81 PHE A N 1
ATOM 646 C CA . PHE A 1 81 ? -13.371 1.835 10.250 1.00 87.12 81 PHE A CA 1
ATOM 647 C C . PHE A 1 81 ? -14.704 2.585 10.309 1.00 87.12 81 PHE A C 1
ATOM 649 O O . PHE A 1 81 ? -15.213 2.830 11.399 1.00 87.12 81 PHE A O 1
ATOM 656 N N . GLN A 1 82 ? -15.322 2.889 9.165 1.00 84.06 82 GLN A N 1
ATOM 657 C CA . GLN A 1 82 ? -16.634 3.541 9.137 1.00 84.06 82 GLN A CA 1
ATOM 658 C C . GLN A 1 82 ? -17.704 2.728 9.877 1.00 84.06 82 GLN A C 1
ATOM 660 O O . GLN A 1 82 ? -18.564 3.308 10.544 1.00 84.06 82 GLN A O 1
ATOM 665 N N . LYS A 1 83 ? -17.635 1.393 9.797 1.00 87.62 83 LYS A N 1
ATOM 666 C CA . LYS A 1 83 ? -18.611 0.496 10.423 1.00 87.62 83 LYS A CA 1
ATOM 667 C C . LYS A 1 83 ? -18.378 0.277 11.917 1.00 87.62 83 LYS A C 1
ATOM 669 O O . LYS A 1 83 ? -19.338 0.297 12.681 1.00 87.62 83 LYS A O 1
ATOM 674 N N . HIS A 1 84 ? -17.135 0.051 12.333 1.00 86.81 84 HIS A N 1
ATOM 675 C CA . HIS A 1 84 ? -16.814 -0.299 13.722 1.00 86.81 84 HIS A CA 1
ATOM 676 C C . HIS A 1 84 ? -16.375 0.897 14.573 1.00 86.81 84 HIS A C 1
ATOM 678 O O . HIS A 1 84 ? -16.436 0.816 15.796 1.00 86.81 84 HIS A O 1
ATOM 684 N N . ARG A 1 85 ? -15.942 1.998 13.942 1.00 87.06 85 ARG A N 1
ATOM 685 C CA . ARG A 1 85 ? -15.350 3.186 14.584 1.00 87.06 85 ARG A CA 1
ATOM 686 C C . ARG A 1 85 ? -14.217 2.859 15.566 1.00 87.06 85 ARG A C 1
ATOM 688 O O . ARG A 1 85 ? -13.975 3.605 16.510 1.00 87.06 85 ARG A O 1
ATOM 695 N N . ASP A 1 86 ? -13.514 1.755 15.327 1.00 88.94 86 ASP A N 1
ATOM 696 C CA . ASP A 1 86 ? -12.380 1.326 16.140 1.00 88.94 86 ASP A CA 1
ATOM 697 C C . ASP A 1 86 ? -11.105 2.042 15.679 1.00 88.94 86 ASP A C 1
ATOM 699 O O . ASP A 1 86 ? -10.711 1.981 14.510 1.00 88.94 86 ASP A O 1
ATOM 703 N N . ILE A 1 87 ? -10.438 2.709 16.616 1.00 85.94 87 ILE A N 1
ATOM 704 C CA . ILE A 1 87 ? -9.196 3.437 16.372 1.00 85.94 87 ILE A CA 1
ATOM 705 C C . ILE A 1 87 ? -8.058 2.526 15.893 1.00 85.94 87 ILE A C 1
ATOM 707 O O . ILE A 1 87 ? -7.197 2.983 15.146 1.00 85.94 87 ILE A O 1
ATOM 711 N N . LYS A 1 88 ? -8.068 1.228 16.226 1.00 89.19 88 LYS A N 1
ATOM 712 C CA . LYS A 1 88 ? -7.084 0.266 15.694 1.00 89.19 88 LYS A CA 1
ATOM 713 C C . LYS A 1 88 ? -7.210 0.126 14.186 1.00 89.19 88 LYS A C 1
ATOM 715 O O . LYS A 1 88 ? -6.209 0.128 13.476 1.00 89.19 88 LYS A O 1
ATOM 720 N N . ILE A 1 89 ? -8.446 0.042 13.698 1.00 90.06 89 ILE A N 1
ATOM 721 C CA . ILE A 1 89 ? -8.738 -0.075 12.268 1.00 90.06 89 ILE A CA 1
ATOM 722 C C . ILE A 1 89 ? -8.370 1.229 11.555 1.00 90.06 89 ILE A C 1
ATOM 724 O O . ILE A 1 89 ? -7.832 1.193 10.452 1.00 90.06 89 ILE A O 1
ATOM 728 N N . PHE A 1 90 ? -8.571 2.376 12.210 1.00 84.31 90 PHE A N 1
ATOM 729 C CA . PHE A 1 90 ? -8.108 3.663 11.695 1.00 84.31 90 PHE A CA 1
ATOM 730 C C . PHE A 1 90 ? -6.583 3.720 11.546 1.00 84.31 90 PHE A C 1
ATOM 732 O O . PHE A 1 90 ? -6.087 4.032 10.466 1.00 84.31 90 PHE A O 1
ATOM 739 N N . ILE A 1 91 ? -5.832 3.357 12.590 1.00 87.81 91 ILE A N 1
ATOM 740 C CA . ILE A 1 91 ? -4.362 3.319 12.546 1.00 87.81 91 ILE A CA 1
ATOM 741 C C . ILE A 1 91 ? -3.885 2.353 11.454 1.00 87.81 91 ILE A C 1
ATOM 743 O O . ILE A 1 91 ? -2.973 2.675 10.695 1.00 87.81 91 ILE A O 1
ATOM 747 N N . LEU A 1 92 ? -4.544 1.199 11.324 1.00 92.69 92 LEU A N 1
ATOM 748 C CA . LEU A 1 92 ? -4.250 0.230 10.275 1.00 92.69 92 LEU A CA 1
ATOM 749 C C . LEU A 1 92 ? -4.505 0.805 8.870 1.00 92.69 92 LEU A C 1
ATOM 751 O O . LEU A 1 92 ? -3.690 0.611 7.972 1.00 92.69 92 LEU A O 1
ATOM 755 N N . SER A 1 93 ? -5.592 1.560 8.688 1.00 89.12 93 SER A N 1
ATOM 756 C CA . SER A 1 93 ? -5.891 2.225 7.414 1.00 89.12 93 SER A CA 1
ATOM 757 C C . SER A 1 93 ? -4.856 3.288 7.045 1.00 89.12 93 SER A C 1
ATOM 759 O O . SER A 1 93 ? -4.452 3.367 5.886 1.00 89.12 93 SER A O 1
ATOM 761 N N . ILE A 1 94 ? -4.351 4.039 8.032 1.00 84.69 94 ILE A N 1
ATOM 762 C CA . ILE A 1 94 ? -3.250 4.991 7.837 1.00 84.69 94 ILE A CA 1
ATOM 763 C C . ILE A 1 94 ? -1.978 4.253 7.417 1.00 84.69 94 ILE A C 1
ATOM 765 O O . ILE A 1 94 ? -1.318 4.683 6.476 1.00 84.69 94 ILE A O 1
ATOM 769 N N . ALA A 1 95 ? -1.646 3.131 8.062 1.00 93.19 95 ALA A N 1
ATOM 770 C CA . ALA A 1 95 ? -0.463 2.346 7.714 1.00 93.19 95 ALA A CA 1
ATOM 771 C C . ALA A 1 95 ? -0.514 1.854 6.259 1.00 93.19 95 ALA A C 1
ATOM 773 O O . ALA A 1 95 ? 0.449 2.037 5.515 1.00 93.19 95 ALA A O 1
ATOM 774 N N . PHE A 1 96 ? -1.650 1.297 5.824 1.00 94.12 96 PHE A N 1
ATOM 775 C CA . PHE A 1 96 ? -1.827 0.880 4.431 1.00 94.12 96 PHE A CA 1
ATOM 776 C C . PHE A 1 96 ? -1.807 2.056 3.457 1.00 94.12 96 PHE A C 1
ATOM 778 O O . PHE A 1 96 ? -1.300 1.915 2.349 1.00 94.12 96 PHE A O 1
ATOM 785 N N . PHE A 1 97 ? -2.314 3.219 3.863 1.00 87.38 97 PHE A N 1
ATOM 786 C CA . PHE A 1 97 ? -2.308 4.413 3.024 1.00 87.38 97 PHE A CA 1
ATOM 787 C C . PHE A 1 97 ? -0.891 4.944 2.812 1.00 87.38 97 PHE A C 1
ATOM 789 O O . PHE A 1 97 ? -0.498 5.222 1.683 1.00 87.38 97 PHE A O 1
ATOM 796 N N . LEU A 1 98 ? -0.100 5.020 3.883 1.00 88.00 98 LEU A N 1
ATOM 797 C CA . LEU A 1 98 ? 1.310 5.398 3.810 1.00 88.00 98 LEU A CA 1
ATOM 798 C C . LEU A 1 98 ? 2.115 4.403 2.970 1.00 88.00 98 LEU A C 1
ATOM 800 O O . LEU A 1 98 ? 2.968 4.820 2.193 1.00 88.00 98 LEU A O 1
ATOM 804 N N . PHE A 1 99 ? 1.818 3.107 3.093 1.00 93.94 99 PHE A N 1
ATOM 805 C CA . PHE A 1 99 ? 2.429 2.078 2.258 1.00 93.94 99 PHE A CA 1
ATOM 806 C C . PHE A 1 99 ? 2.064 2.262 0.778 1.00 93.94 99 PHE A C 1
ATOM 808 O O . PHE A 1 99 ? 2.955 2.325 -0.057 1.00 93.94 99 PHE A O 1
ATOM 815 N N . ALA A 1 100 ? 0.784 2.467 0.451 1.00 89.25 100 ALA A N 1
ATOM 816 C CA . ALA A 1 100 ? 0.345 2.725 -0.922 1.00 89.25 100 ALA A CA 1
ATOM 817 C C . ALA A 1 100 ? 1.022 3.965 -1.534 1.00 89.25 100 ALA A C 1
ATOM 819 O O . ALA A 1 100 ? 1.430 3.934 -2.693 1.00 89.25 100 ALA A O 1
ATOM 820 N N . LEU A 1 101 ? 1.176 5.045 -0.758 1.00 84.56 101 LEU A N 1
ATOM 821 C CA . LEU A 1 101 ? 1.910 6.235 -1.198 1.00 84.56 101 LEU A CA 1
ATOM 822 C C . LEU A 1 101 ? 3.395 5.949 -1.436 1.00 84.56 101 LEU A C 1
ATOM 824 O O . LEU A 1 101 ? 3.952 6.459 -2.403 1.00 84.56 101 LEU A O 1
ATOM 828 N N . ASN A 1 102 ? 4.027 5.145 -0.579 1.00 89.69 102 ASN A N 1
ATOM 829 C CA . ASN A 1 102 ? 5.429 4.764 -0.728 1.00 89.69 102 ASN A CA 1
ATOM 830 C C . ASN A 1 102 ? 5.678 3.969 -2.019 1.00 89.69 102 ASN A C 1
ATOM 832 O O . ASN A 1 102 ? 6.613 4.286 -2.749 1.00 89.69 102 ASN A O 1
ATOM 836 N N . GLU A 1 103 ? 4.818 2.997 -2.328 1.00 89.50 103 GLU A N 1
ATOM 837 C CA . GLU A 1 103 ? 4.904 2.224 -3.576 1.00 89.50 103 GLU A CA 1
ATOM 838 C C . GLU A 1 103 ? 4.640 3.112 -4.802 1.00 89.50 103 GLU A C 1
ATOM 840 O O . GLU A 1 103 ? 5.331 3.030 -5.813 1.00 89.50 103 GLU A O 1
ATOM 845 N N . LEU A 1 104 ? 3.691 4.043 -4.701 1.00 85.19 104 LEU A N 1
ATOM 846 C CA . LEU A 1 104 ? 3.388 4.990 -5.774 1.00 85.19 104 LEU A CA 1
ATOM 847 C C . LEU A 1 104 ? 4.547 5.974 -6.030 1.00 85.19 104 LEU A C 1
ATOM 849 O O . LEU A 1 104 ? 4.798 6.356 -7.171 1.00 85.19 104 LEU A O 1
ATOM 853 N N . LEU A 1 105 ? 5.293 6.348 -4.989 1.00 84.50 105 LEU A N 1
ATOM 854 C CA . LEU A 1 105 ? 6.550 7.095 -5.10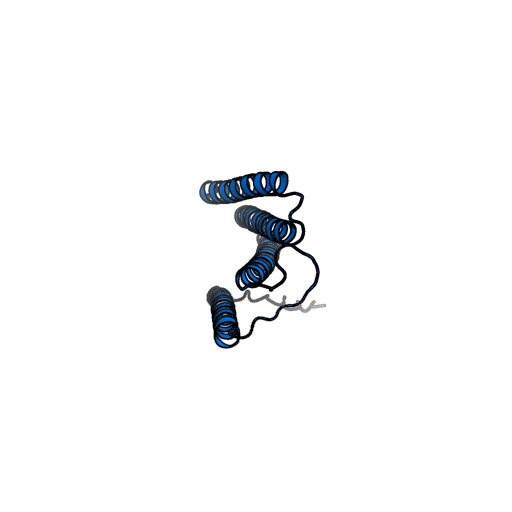9 1.00 84.50 105 LEU A CA 1
ATOM 855 C C . LEU A 1 105 ? 7.643 6.293 -5.813 1.00 84.50 105 LEU A C 1
ATOM 857 O O . LEU A 1 105 ? 8.403 6.867 -6.583 1.00 84.50 105 LEU A O 1
ATOM 861 N N . GLU A 1 106 ? 7.720 4.990 -5.564 1.00 85.56 106 GLU A N 1
ATOM 862 C CA . GLU A 1 106 ? 8.663 4.094 -6.234 1.00 85.56 106 GLU A CA 1
ATOM 863 C C . GLU A 1 106 ? 8.301 3.898 -7.710 1.00 85.56 106 GLU A C 1
ATOM 865 O O . GLU A 1 106 ? 9.187 3.938 -8.559 1.00 85.56 106 GLU A O 1
ATOM 870 N N . ILE A 1 107 ? 7.005 3.843 -8.039 1.00 83.31 107 ILE A N 1
ATOM 871 C CA . ILE A 1 107 ? 6.532 3.921 -9.428 1.00 83.31 107 ILE A CA 1
ATOM 872 C C . ILE A 1 107 ? 7.014 5.229 -10.065 1.00 83.31 107 ILE A C 1
ATOM 874 O O . ILE A 1 107 ? 7.609 5.212 -11.140 1.00 83.31 107 ILE A O 1
ATOM 878 N N . PHE A 1 108 ? 6.796 6.373 -9.409 1.00 75.56 108 PHE A N 1
ATOM 879 C CA . PHE A 1 108 ? 7.244 7.657 -9.949 1.00 75.56 108 PHE A CA 1
ATOM 880 C C . PHE A 1 108 ? 8.764 7.748 -10.113 1.00 75.56 108 PHE A C 1
ATOM 882 O O . PHE A 1 108 ? 9.206 8.301 -11.114 1.00 75.56 108 PHE A O 1
ATOM 889 N N . ASP A 1 109 ? 9.557 7.204 -9.188 1.00 77.31 109 ASP A N 1
ATOM 890 C CA . ASP A 1 109 ? 11.024 7.166 -9.306 1.00 77.31 109 ASP A CA 1
ATOM 891 C C . ASP A 1 109 ? 11.465 6.360 -10.530 1.00 77.31 109 ASP A C 1
ATOM 893 O O . ASP A 1 109 ? 12.346 6.785 -11.280 1.00 77.31 109 ASP A O 1
ATOM 897 N N . ASN A 1 110 ? 10.792 5.232 -10.770 1.00 75.94 110 ASN A N 1
ATOM 898 C CA . ASN A 1 110 ? 11.071 4.353 -11.896 1.00 75.94 110 ASN A CA 1
ATOM 899 C C . ASN A 1 110 ? 10.780 5.034 -13.247 1.00 75.94 110 ASN A C 1
ATOM 901 O O . ASN A 1 110 ? 11.580 4.953 -14.177 1.00 75.94 110 ASN A O 1
ATOM 905 N N . PHE A 1 111 ? 9.677 5.786 -13.344 1.00 71.38 111 PHE A N 1
ATOM 906 C CA . PHE A 1 111 ? 9.313 6.518 -14.566 1.00 71.38 111 PHE A CA 1
ATOM 907 C C . PHE A 1 111 ? 10.020 7.884 -14.716 1.00 71.38 111 PHE A C 1
ATOM 909 O O . PHE A 1 111 ? 10.182 8.365 -15.840 1.00 71.38 111 PHE A O 1
ATOM 916 N N . PHE A 1 112 ? 10.467 8.520 -13.624 1.00 68.12 112 PHE A N 1
ATOM 917 C CA . PHE A 1 112 ? 11.073 9.863 -13.614 1.00 68.12 112 PHE A CA 1
ATOM 918 C C . PHE A 1 112 ? 12.412 9.907 -12.842 1.00 68.12 112 PHE A C 1
ATOM 920 O O . PHE A 1 112 ? 12.531 10.583 -11.816 1.00 68.12 112 PHE A O 1
ATOM 927 N N . PRO A 1 113 ? 13.489 9.301 -13.374 1.00 62.47 113 PRO A N 1
ATOM 928 C CA . PRO A 1 113 ? 14.746 9.065 -12.647 1.00 62.47 113 PRO A CA 1
ATOM 929 C C . PRO A 1 113 ? 15.584 10.320 -12.322 1.00 62.47 113 PRO A C 1
ATOM 931 O O . PRO A 1 113 ? 16.684 10.211 -11.778 1.00 62.47 113 PRO A O 1
ATOM 934 N N . ARG A 1 114 ? 15.125 11.530 -12.674 1.00 56.75 114 ARG A N 1
ATOM 935 C CA . ARG A 1 114 ? 15.875 12.785 -12.456 1.00 56.75 114 ARG A CA 1
ATOM 936 C C . ARG A 1 114 ? 15.771 13.329 -11.021 1.00 56.75 114 ARG A C 1
ATOM 938 O O . ARG A 1 114 ? 16.573 14.183 -10.658 1.00 56.75 114 ARG A O 1
ATOM 945 N N . GLU A 1 115 ? 14.852 12.816 -10.200 1.00 56.06 115 GLU A N 1
ATOM 946 C CA . GLU A 1 115 ? 14.516 13.327 -8.850 1.00 56.06 115 GLU A CA 1
ATOM 947 C C . GLU A 1 115 ? 14.982 12.392 -7.700 1.00 56.06 115 GLU A C 1
ATOM 949 O O . GLU A 1 115 ? 14.546 12.502 -6.551 1.00 56.06 115 GLU A O 1
ATOM 954 N N . TYR A 1 116 ? 15.923 11.484 -7.991 1.00 57.41 116 TYR A N 1
ATOM 955 C CA . TYR A 1 116 ? 16.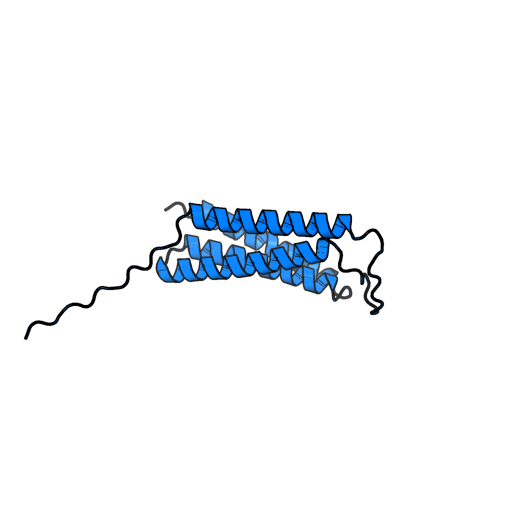307 10.327 -7.159 1.00 57.41 116 TYR A CA 1
ATOM 956 C C . TYR A 1 116 ? 16.674 10.640 -5.691 1.00 57.41 116 TYR A C 1
ATOM 958 O O . TYR A 1 116 ? 16.489 9.818 -4.789 1.00 57.41 116 TYR A O 1
ATOM 966 N N . ILE A 1 117 ? 17.221 11.829 -5.408 1.00 57.12 117 ILE A N 1
ATOM 967 C CA . ILE A 1 117 ? 17.658 12.197 -4.049 1.00 57.12 117 ILE A CA 1
ATOM 968 C C . ILE A 1 117 ? 16.452 12.493 -3.148 1.00 57.12 117 ILE A C 1
ATOM 970 O O . ILE A 1 117 ? 16.421 12.035 -2.004 1.00 57.12 117 ILE A O 1
ATOM 974 N N . PHE A 1 118 ? 15.452 13.222 -3.649 1.00 62.62 118 PHE A N 1
ATOM 975 C CA . PHE A 1 118 ? 14.273 13.600 -2.868 1.00 62.62 118 PHE A CA 1
ATOM 976 C C . PHE A 1 118 ? 13.386 12.384 -2.577 1.00 62.62 118 PHE A C 1
ATOM 978 O O . PHE A 1 118 ? 12.982 12.168 -1.431 1.00 62.62 118 PHE A O 1
ATOM 985 N N . ILE A 1 119 ? 13.165 11.538 -3.588 1.00 68.38 119 ILE A N 1
ATOM 986 C CA . ILE A 1 119 ? 12.289 10.366 -3.475 1.00 68.38 119 ILE A CA 1
ATOM 987 C C . ILE A 1 119 ? 12.828 9.371 -2.442 1.00 68.38 119 ILE A C 1
ATOM 989 O O . ILE A 1 119 ? 12.086 8.918 -1.572 1.00 68.38 119 ILE A O 1
ATOM 993 N N . ASN A 1 120 ? 14.138 9.112 -2.426 1.00 71.62 120 ASN A N 1
ATOM 994 C CA . ASN A 1 120 ? 14.741 8.224 -1.429 1.00 71.62 120 ASN A CA 1
ATOM 995 C C . ASN A 1 120 ? 14.588 8.721 0.018 1.00 71.62 120 ASN A C 1
ATOM 997 O O . ASN A 1 120 ? 14.413 7.913 0.935 1.00 71.62 120 ASN A O 1
ATOM 1001 N N . HIS A 1 121 ? 14.633 10.036 0.248 1.00 67.94 121 HIS A N 1
ATOM 1002 C CA . HIS A 1 121 ? 14.396 10.598 1.581 1.00 67.94 121 HIS A CA 1
ATOM 1003 C C . HIS A 1 121 ? 12.925 10.453 1.977 1.00 67.94 121 HIS A C 1
ATOM 1005 O O . HIS A 1 121 ? 12.638 10.006 3.089 1.00 67.94 121 HIS A O 1
ATOM 1011 N N . ALA A 1 122 ? 12.001 10.744 1.057 1.00 69.94 122 ALA A N 1
ATOM 1012 C CA . ALA A 1 122 ? 10.570 10.558 1.274 1.00 69.94 122 ALA A CA 1
ATOM 1013 C C . ALA A 1 122 ? 10.233 9.094 1.610 1.00 69.94 122 ALA A C 1
ATOM 1015 O O . ALA A 1 122 ? 9.560 8.842 2.608 1.00 69.94 122 ALA A O 1
ATOM 1016 N N . ARG A 1 123 ? 10.782 8.123 0.866 1.00 81.31 123 ARG A N 1
ATOM 1017 C CA . ARG A 1 123 ? 10.589 6.682 1.119 1.00 81.31 123 ARG A CA 1
ATOM 1018 C C . ARG A 1 123 ? 11.027 6.264 2.522 1.00 81.31 123 ARG A C 1
ATOM 1020 O O . ARG A 1 123 ? 10.308 5.560 3.229 1.00 81.31 123 ARG A O 1
ATOM 1027 N N . ARG A 1 124 ? 12.187 6.744 2.986 1.00 79.12 124 ARG A N 1
ATOM 1028 C CA . ARG A 1 124 ? 12.662 6.476 4.358 1.00 79.12 124 ARG A CA 1
ATOM 1029 C C . ARG A 1 124 ? 11.714 7.039 5.416 1.00 79.12 124 ARG A C 1
ATOM 1031 O O . ARG A 1 124 ? 11.476 6.376 6.425 1.00 79.12 124 ARG A O 1
ATOM 1038 N N . VAL A 1 125 ? 11.162 8.229 5.182 1.00 71.25 125 VAL A N 1
ATOM 1039 C CA . VAL A 1 125 ? 10.170 8.841 6.077 1.00 71.25 125 VAL A CA 1
ATOM 1040 C C . VAL A 1 125 ? 8.871 8.034 6.082 1.00 71.25 125 VAL A C 1
ATOM 1042 O O . VAL A 1 125 ? 8.371 7.730 7.163 1.00 71.25 125 VAL A O 1
ATOM 1045 N N . PHE A 1 126 ? 8.356 7.617 4.921 1.00 79.62 126 PHE A N 1
ATOM 1046 C CA . PHE A 1 126 ? 7.160 6.770 4.849 1.00 79.62 126 PHE A CA 1
ATOM 1047 C C . PHE A 1 126 ? 7.350 5.446 5.582 1.00 79.62 126 PHE A C 1
ATOM 1049 O O . PHE A 1 126 ? 6.514 5.095 6.412 1.00 79.62 126 PHE A O 1
ATOM 1056 N N . ASN A 1 127 ? 8.479 4.766 5.377 1.00 84.50 127 ASN A N 1
ATOM 1057 C CA . ASN A 1 127 ? 8.800 3.538 6.102 1.00 84.50 127 ASN A CA 1
ATOM 1058 C C . ASN A 1 127 ? 8.795 3.750 7.623 1.00 84.50 127 ASN A C 1
ATOM 1060 O O . ASN A 1 127 ? 8.203 2.954 8.353 1.00 84.50 127 ASN A O 1
ATOM 1064 N N . LEU A 1 128 ? 9.387 4.847 8.110 1.00 74.12 128 LEU A N 1
ATOM 1065 C CA . LEU A 1 128 ? 9.368 5.189 9.534 1.00 74.12 128 LEU A CA 1
ATOM 1066 C C . LEU A 1 128 ? 7.940 5.426 10.047 1.00 74.12 128 LEU A C 1
ATOM 1068 O O . LEU A 1 128 ? 7.588 4.926 11.114 1.00 74.12 128 LEU A O 1
ATOM 1072 N N . LEU A 1 129 ? 7.103 6.146 9.296 1.00 68.31 129 LEU A N 1
ATOM 1073 C CA . LEU A 1 129 ? 5.708 6.407 9.670 1.00 68.31 129 LEU A CA 1
ATOM 1074 C C . LEU A 1 129 ? 4.848 5.132 9.668 1.00 68.31 129 LEU A C 1
ATOM 1076 O O . LEU A 1 129 ? 3.980 4.971 10.529 1.00 68.31 129 LEU A O 1
ATOM 1080 N N . ILE A 1 130 ? 5.106 4.204 8.746 1.00 89.38 130 ILE A N 1
ATOM 1081 C CA . ILE A 1 130 ? 4.456 2.888 8.702 1.00 89.38 130 ILE A CA 1
ATOM 1082 C C . ILE A 1 130 ? 4.831 2.080 9.950 1.00 89.38 130 ILE A C 1
ATOM 1084 O O . ILE A 1 130 ? 3.952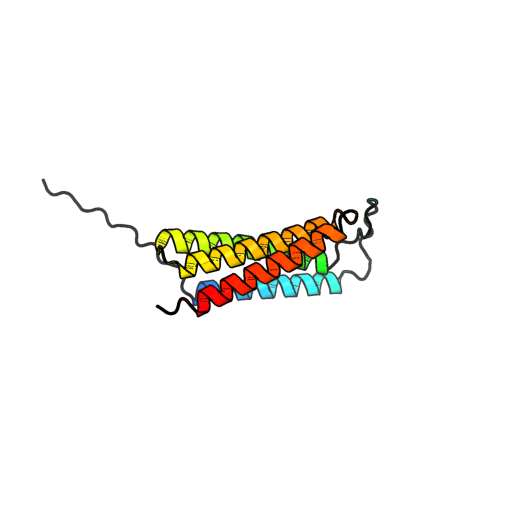 1.595 10.663 1.00 89.38 130 ILE A O 1
ATOM 1088 N N . LEU A 1 131 ? 6.127 1.997 10.268 1.00 85.94 131 LEU A N 1
ATOM 1089 C CA . LEU A 1 131 ? 6.629 1.360 11.490 1.00 85.94 131 LEU A CA 1
ATOM 1090 C C . LEU A 1 131 ? 6.005 1.979 12.747 1.00 85.94 131 LEU A C 1
ATOM 1092 O O . LEU A 1 131 ? 5.518 1.253 13.614 1.00 85.94 131 LEU A O 1
ATOM 1096 N N . LEU A 1 132 ? 5.953 3.311 12.823 1.00 69.25 132 LEU A N 1
ATOM 1097 C CA . LEU A 1 132 ? 5.320 4.032 13.926 1.00 69.25 132 LEU A CA 1
ATOM 1098 C C . LEU A 1 132 ? 3.832 3.674 14.053 1.00 69.25 132 LEU A C 1
ATOM 1100 O O . LEU A 1 132 ? 3.343 3.465 15.161 1.00 69.25 132 LEU A O 1
ATOM 1104 N N . SER A 1 133 ? 3.123 3.549 12.930 1.00 80.50 133 SER A N 1
ATOM 1105 C CA . SER A 1 133 ? 1.709 3.158 12.911 1.00 80.50 133 SER A CA 1
ATOM 1106 C C . SER A 1 133 ? 1.507 1.755 13.492 1.00 80.50 133 SER A C 1
ATOM 1108 O O . SER A 1 133 ? 0.613 1.551 14.313 1.00 80.50 133 SER A O 1
ATOM 1110 N N . PHE A 1 134 ? 2.377 0.796 13.163 1.00 87.25 134 PHE A N 1
ATOM 1111 C CA . PHE A 1 134 ? 2.327 -0.538 13.768 1.00 87.25 134 PHE A CA 1
ATOM 1112 C C . PHE A 1 134 ? 2.677 -0.531 15.261 1.00 87.25 134 PHE A C 1
ATOM 1114 O O . PHE A 1 134 ? 2.018 -1.217 16.042 1.00 87.25 134 PHE A O 1
ATOM 1121 N N . VAL A 1 135 ? 3.656 0.272 15.687 1.00 81.62 135 VAL A N 1
ATOM 1122 C CA . VAL A 1 135 ? 3.975 0.451 17.114 1.00 81.62 135 VAL A CA 1
ATOM 1123 C C . VAL A 1 135 ? 2.771 1.011 17.873 1.00 81.62 135 VAL A C 1
ATOM 1125 O O . VAL A 1 135 ? 2.411 0.482 18.924 1.00 81.62 135 VAL A O 1
ATOM 1128 N N . LEU A 1 136 ? 2.097 2.027 17.328 1.00 76.25 136 LEU A N 1
ATOM 1129 C CA . LEU A 1 136 ? 0.874 2.579 17.914 1.00 76.25 136 LEU A CA 1
ATOM 1130 C C . LEU A 1 136 ? -0.231 1.525 18.008 1.00 76.25 136 LEU A C 1
ATOM 1132 O O . LEU A 1 136 ? -0.892 1.432 19.040 1.00 76.25 136 LEU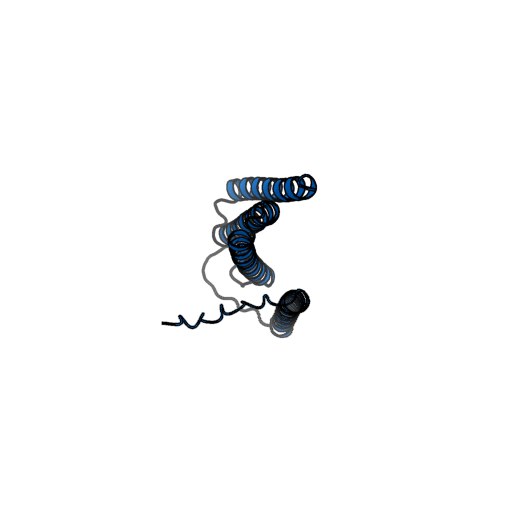 A O 1
ATOM 1136 N N . LEU A 1 137 ? -0.393 0.696 16.977 1.00 86.00 137 LEU A N 1
ATOM 1137 C CA . LEU A 1 137 ? -1.371 -0.390 16.964 1.00 86.00 137 LEU A CA 1
ATOM 1138 C C . LEU A 1 137 ? -1.084 -1.447 18.047 1.00 86.00 137 LEU A C 1
ATOM 1140 O O . LEU A 1 137 ? -2.016 -1.933 18.684 1.00 86.00 137 LEU A O 1
ATOM 1144 N N . LEU A 1 138 ? 0.190 -1.762 18.306 1.00 81.38 138 LEU A N 1
ATOM 1145 C CA . LEU A 1 138 ? 0.604 -2.681 19.375 1.00 81.38 138 LEU A CA 1
ATOM 1146 C C . LEU A 1 138 ? 0.409 -2.091 20.779 1.00 81.38 138 LEU A C 1
ATOM 1148 O O . LEU A 1 138 ? -0.026 -2.799 21.690 1.00 81.38 138 LEU A O 1
ATOM 1152 N N . ILE A 1 139 ? 0.728 -0.805 20.962 1.00 81.12 139 ILE A N 1
ATOM 1153 C CA . ILE A 1 139 ? 0.566 -0.094 22.241 1.00 81.12 139 ILE A CA 1
ATOM 1154 C C . ILE A 1 139 ? -0.916 0.093 22.571 1.00 81.12 139 ILE A C 1
ATOM 1156 O O . ILE A 1 139 ? -1.307 0.043 23.740 1.00 81.12 139 ILE A O 1
ATOM 1160 N N . HIS A 1 140 ? -1.758 0.278 21.554 1.00 74.75 140 HIS A N 1
ATOM 1161 C CA . HIS A 1 140 ? -3.198 0.421 21.702 1.00 74.75 140 HIS A CA 1
ATOM 1162 C C . HIS A 1 140 ? -3.861 -0.936 22.007 1.00 74.75 140 HIS A C 1
ATOM 1164 O O . HIS A 1 140 ? -4.627 -1.481 21.221 1.00 74.75 140 HIS A O 1
ATOM 1170 N N . ARG A 1 141 ? -3.542 -1.513 23.170 1.00 56.66 141 ARG A N 1
ATOM 1171 C CA . ARG A 1 141 ? -3.940 -2.862 23.603 1.00 56.66 141 ARG A CA 1
ATOM 1172 C C . ARG A 1 141 ? -5.183 -2.880 24.506 1.00 56.66 141 ARG A C 1
ATOM 1174 O O . ARG A 1 141 ? -5.297 -3.757 25.359 1.00 56.66 141 ARG A O 1
ATOM 1181 N N . LYS A 1 142 ? -6.080 -1.904 24.347 1.00 51.84 142 LYS A N 1
ATOM 1182 C CA . LYS A 1 142 ? -7.384 -1.857 25.030 1.00 51.84 142 LYS A CA 1
ATOM 1183 C C . LYS A 1 142 ? -8.502 -2.352 24.129 1.00 51.84 142 LYS A C 1
ATOM 1185 O O . LYS A 1 142 ? -8.381 -2.158 22.899 1.00 51.84 142 LYS A O 1
#

Foldseek 3Di:
DDDDDDDDPPPPDDPPVNVVVVVVVLVVVLVVVLVVCVVPCPPFPDDDDPDPDDGCDNVNVVLVSQLVVLVVLLVVLVVVCVVPVDVLSVLSSVLSVLSSVLSVLVNVCRRPVPCVVVSVVSNVVSVVSSVVSVVVSVVPPD

Radius of gyration: 20.81 Å; chains: 1; bounding box: 71×32×53 Å